Protein AF-A0A6I7WPW4-F1 (afdb_monomer)

Secondary structure (DSSP, 8-state):
-B-HHHHHHHHHH-SEEEEEEBTTB--SEEEPP-TTPPTT-EEEEEE--SS-EEEE-SS-EEEEPTT-EEEEEEETTEEEEE-

pLDDT: mean 96.07, std 3.87, range [68.38, 98.56]

Foldseek 3Di:
DADQVNQVVCVVPDQEEEAEAAVVRHDQEHEHHLPPDDAFGKYKYAYQYPDWHWYHFPVDIDIADHRDMWMWGQHPSTIDTDD

Nearest PDB structures (foldseek):
  4dny-assembly1_A  TM=9.137E-01  e=3.142E-07  Escherichia coli O157:H7
  6o38-assembly5_E  TM=8.789E-01  e=3.104E-04  Acinetobacter nosocomialis M2
  6o38-assembly6_F  TM=8.138E-01  e=3.998E-04  Acinetobacter nosocomialis M2
  5yt7-assembly2_B  TM=4.638E-01  e=4.103E+00  Pseudomonas aeruginosa PAO1
  1hf2-assembly2_D  TM=3.359E-01  e=2.635E+00  Thermotoga maritima

Solvent-accessible surface area (backbone atoms only — not comparable to full-atom values): 4702 Å² total; per-residue (Å²): 104,41,48,30,70,57,50,40,61,47,49,80,74,36,76,83,40,70,47,73,30,30,77,97,50,68,45,53,38,37,34,52,48,60,83,89,55,58,79,73,41,46,42,34,44,35,29,65,20,90,69,70,33,32,41,30,42,82,88,52,72,48,74,56,54,71,79,37,70,49,41,33,35,28,54,93,87,38,60,39,80,57,133

Mean predicted aligned error: 2.2 Å

Radius of gyration: 11.69 Å; Cα contacts (8 Å, |Δi|>4): 181; chains: 1; bounding box: 29×19×30 Å

Sequence (83 aa):
DMTEEFVKSQLDVIKDLTIAVENGHWARYIDLPIEGTQEGRVLKVARYSTWVTEVRTGESSVRINRGEMATFAFTNGVWKLQK

Structure (mmCIF, N/CA/C/O backbone):
data_AF-A0A6I7WPW4-F1
#
_entry.id   AF-A0A6I7WPW4-F1
#
loop_
_atom_site.group_PDB
_atom_site.id
_atom_site.type_symbol
_atom_site.label_atom_id
_atom_site.label_alt_id
_atom_site.label_comp_id
_atom_site.label_asym_id
_atom_site.label_entity_id
_atom_site.label_seq_id
_atom_site.pdbx_PDB_ins_code
_atom_site.Cartn_x
_atom_site.Cartn_y
_atom_site.Cartn_z
_atom_site.occupancy
_atom_site.B_iso_or_equiv
_atom_site.auth_seq_id
_atom_site.auth_comp_id
_atom_site.auth_asym_id
_atom_site.auth_atom_id
_atom_site.pdbx_PDB_model_num
ATOM 1 N N . ASP A 1 1 ? 4.225 9.634 -8.216 1.00 88.12 1 ASP A N 1
ATOM 2 C CA . ASP A 1 1 ? 3.625 9.103 -6.979 1.00 88.12 1 ASP A CA 1
ATOM 3 C C . ASP A 1 1 ? 2.249 8.556 -7.270 1.00 88.12 1 ASP A C 1
ATOM 5 O O . ASP A 1 1 ? 1.680 8.898 -8.302 1.00 88.12 1 ASP A O 1
ATOM 9 N N . MET A 1 2 ? 1.770 7.664 -6.413 1.00 96.88 2 MET A N 1
ATOM 10 C CA . MET A 1 2 ? 0.437 7.081 -6.473 1.00 96.88 2 MET A CA 1
ATOM 11 C C . MET A 1 2 ? -0.339 7.592 -5.259 1.00 96.88 2 MET A C 1
ATOM 13 O O . MET A 1 2 ? -0.003 7.226 -4.136 1.00 96.88 2 MET A O 1
ATOM 17 N N . THR A 1 3 ? -1.303 8.481 -5.492 1.00 97.62 3 THR A N 1
ATOM 18 C CA . THR A 1 3 ? -1.962 9.255 -4.428 1.00 97.62 3 THR A CA 1
ATOM 19 C C . THR A 1 3 ? -3.027 8.445 -3.690 1.00 97.62 3 THR A C 1
ATOM 21 O O . THR A 1 3 ? -3.514 7.435 -4.212 1.00 97.62 3 THR A O 1
ATOM 24 N N . GLU A 1 4 ? -3.438 8.923 -2.511 1.00 97.44 4 GLU A N 1
ATOM 25 C CA . GLU A 1 4 ? -4.503 8.305 -1.713 1.00 97.44 4 GLU A CA 1
ATOM 26 C C . GLU A 1 4 ? -5.806 8.173 -2.505 1.00 97.44 4 GLU A C 1
ATOM 28 O O . GLU A 1 4 ? -6.426 7.111 -2.488 1.00 97.44 4 GLU A O 1
ATOM 33 N N . GLU A 1 5 ? -6.200 9.203 -3.259 1.00 97.19 5 GLU A N 1
ATOM 34 C CA . GLU A 1 5 ? -7.436 9.199 -4.049 1.00 97.19 5 GLU A CA 1
ATOM 35 C C . GLU A 1 5 ? -7.393 8.131 -5.141 1.00 97.19 5 GLU A C 1
ATOM 37 O O . GLU A 1 5 ? -8.375 7.419 -5.368 1.00 97.19 5 GLU A O 1
ATOM 42 N N . PHE A 1 6 ? -6.239 7.979 -5.799 1.00 97.06 6 PHE A N 1
ATOM 43 C CA . PHE A 1 6 ? -6.065 6.937 -6.798 1.00 97.06 6 PHE A CA 1
ATOM 44 C C . PHE A 1 6 ? -6.150 5.555 -6.152 1.00 97.06 6 PHE A C 1
ATOM 46 O O . PHE A 1 6 ? -6.955 4.735 -6.592 1.00 97.06 6 PHE A O 1
ATOM 53 N N . VAL A 1 7 ? -5.383 5.293 -5.089 1.00 97.44 7 VAL A N 1
ATOM 54 C CA . VAL A 1 7 ? -5.399 3.989 -4.404 1.00 97.44 7 VAL A CA 1
ATOM 55 C C . VAL A 1 7 ? -6.796 3.670 -3.870 1.00 97.44 7 VAL A C 1
ATOM 57 O O . VAL A 1 7 ? -7.267 2.541 -4.026 1.00 97.44 7 VAL A O 1
ATOM 60 N N . LYS A 1 8 ? -7.498 4.666 -3.320 1.00 97.12 8 LYS A N 1
ATOM 61 C CA . LYS A 1 8 ? -8.883 4.542 -2.861 1.00 97.12 8 LYS A CA 1
ATOM 62 C C . LYS A 1 8 ? -9.812 4.116 -3.988 1.00 97.12 8 LYS A C 1
ATOM 64 O O . LYS A 1 8 ? -10.518 3.124 -3.836 1.00 97.12 8 LYS A O 1
ATOM 69 N N . SER A 1 9 ? -9.744 4.795 -5.135 1.00 96.56 9 SER A N 1
ATOM 70 C CA . SER A 1 9 ? -10.581 4.461 -6.294 1.00 96.56 9 SER A CA 1
ATOM 71 C C . SER A 1 9 ? -10.404 3.009 -6.745 1.00 96.56 9 SER A C 1
ATOM 73 O O . SER A 1 9 ? -11.367 2.377 -7.166 1.00 96.56 9 SER A O 1
ATOM 75 N N . GLN A 1 10 ? -9.188 2.461 -6.620 1.00 96.69 10 GLN A N 1
ATOM 76 C CA . GLN A 1 10 ? -8.906 1.066 -6.949 1.00 96.69 10 GLN A CA 1
ATOM 77 C C . GLN A 1 10 ? -9.432 0.114 -5.874 1.00 96.69 10 GLN A C 1
ATOM 79 O O . GLN A 1 10 ? -10.003 -0.921 -6.205 1.00 96.69 10 GLN A O 1
ATOM 84 N N . LEU A 1 11 ? -9.275 0.450 -4.591 1.00 95.44 11 LEU A N 1
ATOM 85 C CA . LEU A 1 11 ? -9.810 -0.351 -3.490 1.00 95.44 11 LEU A CA 1
ATOM 86 C C . LEU A 1 11 ? -11.342 -0.426 -3.537 1.00 95.44 11 LEU A C 1
ATOM 88 O O . LEU A 1 11 ? -11.901 -1.497 -3.306 1.00 95.44 11 LEU A O 1
ATOM 92 N N . ASP A 1 12 ? -12.036 0.651 -3.886 1.00 94.19 12 ASP A N 1
ATOM 93 C CA . ASP A 1 12 ? -13.504 0.664 -3.922 1.00 94.19 12 ASP A CA 1
ATOM 94 C C . ASP A 1 12 ? -14.084 -0.349 -4.929 1.00 94.19 12 ASP A C 1
ATOM 96 O O . ASP A 1 12 ? -15.200 -0.836 -4.746 1.00 94.19 12 ASP A O 1
ATOM 100 N N . VAL A 1 13 ? -13.306 -0.734 -5.946 1.00 95.50 13 VAL A N 1
ATOM 101 C CA . VAL A 1 13 ? -13.719 -1.687 -6.990 1.00 95.50 13 VAL A CA 1
ATOM 102 C C . VAL A 1 13 ? -13.012 -3.045 -6.910 1.00 95.50 13 VAL A C 1
ATOM 104 O O . VAL A 1 13 ? -13.607 -4.065 -7.254 1.00 95.50 13 VAL A O 1
ATOM 107 N N . ILE A 1 14 ? -11.765 -3.100 -6.432 1.00 95.19 14 ILE A N 1
ATOM 108 C CA . ILE A 1 14 ? -10.962 -4.327 -6.343 1.00 95.19 14 ILE A CA 1
ATOM 109 C C . ILE A 1 14 ? -10.844 -4.744 -4.882 1.00 95.19 14 ILE A C 1
ATOM 111 O O . ILE A 1 14 ? -10.140 -4.110 -4.099 1.00 95.19 14 ILE A O 1
ATOM 115 N N . LYS A 1 15 ? -11.494 -5.855 -4.520 1.00 88.19 15 LYS A N 1
ATOM 116 C CA . LYS A 1 15 ? -11.479 -6.406 -3.155 1.00 88.19 15 LYS A CA 1
ATOM 117 C C . LYS A 1 15 ? -10.070 -6.799 -2.689 1.00 88.19 15 LYS A C 1
ATOM 119 O O . LYS A 1 15 ? -9.665 -6.393 -1.603 1.00 88.19 15 LYS A O 1
ATOM 124 N N . ASP A 1 16 ? -9.332 -7.517 -3.538 1.00 89.81 16 ASP A N 1
ATOM 125 C CA . ASP A 1 16 ? -7.995 -8.059 -3.259 1.00 89.81 16 ASP A CA 1
ATOM 126 C C . ASP A 1 16 ? -6.926 -7.351 -4.111 1.00 89.81 16 ASP A C 1
ATOM 128 O O . ASP A 1 16 ? -6.358 -7.915 -5.048 1.00 89.81 16 ASP A O 1
ATOM 132 N N . LEU A 1 17 ? -6.678 -6.072 -3.819 1.00 96.50 17 LEU A N 1
ATOM 133 C CA . LEU A 1 17 ? -5.778 -5.240 -4.617 1.00 96.50 17 LEU A CA 1
ATOM 134 C C . LEU A 1 17 ? -4.306 -5.604 -4.375 1.00 96.50 17 LEU A C 1
ATOM 136 O O . LEU A 1 17 ? -3.809 -5.552 -3.248 1.00 96.50 17 LEU A O 1
ATOM 140 N N . THR A 1 18 ? -3.595 -5.912 -5.460 1.00 97.81 18 THR A N 1
ATOM 141 C CA . THR A 1 18 ? -2.132 -6.024 -5.484 1.00 97.81 18 THR A CA 1
ATOM 142 C C . THR A 1 18 ? -1.563 -4.997 -6.452 1.00 97.81 18 THR A C 1
ATOM 144 O O . THR A 1 18 ? -1.892 -5.009 -7.635 1.00 97.81 18 THR A O 1
ATOM 147 N N . ILE A 1 19 ? -0.694 -4.122 -5.955 1.00 98.00 19 ILE A N 1
ATOM 148 C CA . ILE A 1 19 ? 0.055 -3.159 -6.759 1.00 98.00 19 ILE A CA 1
ATOM 149 C C . ILE A 1 19 ? 1.425 -3.767 -7.054 1.00 98.00 19 ILE A C 1
ATOM 151 O O . ILE A 1 19 ? 2.226 -3.982 -6.142 1.00 98.00 19 ILE A O 1
ATOM 155 N N . ALA A 1 20 ? 1.694 -4.038 -8.329 1.00 97.88 20 ALA A N 1
ATOM 156 C CA . ALA A 1 20 ? 3.020 -4.411 -8.802 1.00 97.88 20 ALA A CA 1
ATOM 157 C C . ALA A 1 20 ? 3.792 -3.148 -9.200 1.00 97.88 20 ALA A C 1
ATOM 159 O O . ALA A 1 20 ? 3.306 -2.332 -9.983 1.00 97.88 20 ALA A O 1
ATOM 160 N N . VAL A 1 21 ? 4.990 -2.979 -8.645 1.00 98.25 21 VAL A N 1
ATOM 161 C CA . VAL A 1 21 ? 5.866 -1.843 -8.931 1.00 98.25 21 VAL A CA 1
ATOM 162 C C . VAL A 1 21 ? 7.061 -2.325 -9.737 1.00 98.25 21 VAL A C 1
ATOM 164 O O . VAL A 1 21 ? 7.920 -3.046 -9.225 1.00 98.25 21 VAL A O 1
ATOM 167 N N . GLU A 1 22 ? 7.142 -1.905 -10.995 1.00 98.00 22 GLU A N 1
ATOM 168 C CA . GLU A 1 22 ? 8.065 -2.456 -11.990 1.00 98.00 22 GLU A CA 1
ATOM 169 C C . GLU A 1 22 ? 8.843 -1.354 -12.715 1.00 98.00 22 GLU A C 1
ATOM 171 O O . GLU A 1 22 ? 8.547 -0.164 -12.606 1.00 98.00 22 GLU A O 1
ATOM 176 N N . ASN A 1 23 ? 9.877 -1.727 -13.470 1.00 97.31 23 ASN A N 1
ATOM 177 C CA . ASN A 1 23 ? 10.568 -0.759 -14.322 1.00 97.31 23 ASN A CA 1
ATOM 178 C C . ASN A 1 23 ? 9.617 -0.280 -15.430 1.00 97.31 23 ASN A C 1
ATOM 180 O O . ASN A 1 23 ? 8.981 -1.095 -16.085 1.00 97.31 23 ASN A O 1
ATOM 184 N N . GLY A 1 24 ? 9.507 1.035 -15.629 1.00 95.88 24 GLY A N 1
ATOM 185 C CA . GLY A 1 24 ? 8.522 1.631 -16.548 1.00 95.88 24 GLY A CA 1
ATOM 186 C C . GLY A 1 24 ? 7.121 1.811 -15.943 1.00 95.88 24 GLY A C 1
ATOM 187 O O . GLY A 1 24 ? 6.379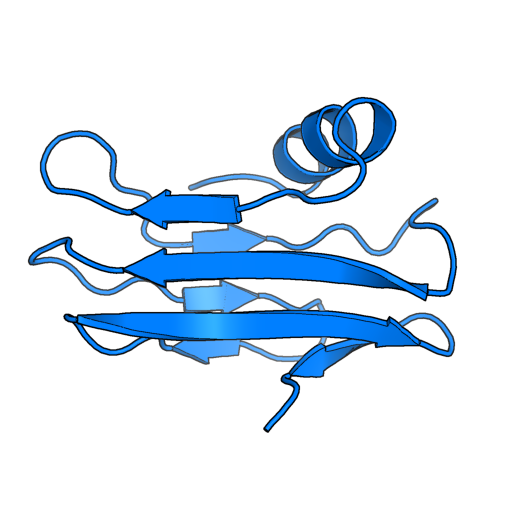 2.673 -16.399 1.00 95.88 24 GLY A O 1
ATOM 188 N N . HIS A 1 25 ? 6.809 1.099 -14.855 1.00 95.81 25 HIS A N 1
ATOM 189 C CA . HIS A 1 25 ? 5.570 1.217 -14.078 1.00 95.81 25 HIS A CA 1
ATOM 190 C C . HIS A 1 25 ? 5.909 1.436 -12.598 1.00 95.81 25 HIS A C 1
ATOM 192 O O . HIS A 1 25 ? 5.665 0.592 -11.734 1.00 95.81 25 HIS A O 1
ATOM 198 N N . TRP A 1 26 ? 6.554 2.573 -12.324 1.00 97.50 26 TRP A N 1
ATOM 199 C CA . TRP A 1 26 ? 7.133 2.886 -11.022 1.00 97.50 26 TRP A CA 1
ATOM 200 C C . TRP A 1 26 ? 6.537 4.152 -10.410 1.00 97.50 26 TRP A C 1
ATOM 202 O O . TRP A 1 26 ? 6.378 5.175 -11.075 1.00 97.50 26 TRP A O 1
ATOM 212 N N . ALA A 1 27 ? 6.301 4.093 -9.103 1.00 97.44 27 ALA A N 1
ATOM 213 C CA . ALA A 1 27 ? 6.055 5.252 -8.265 1.00 97.44 27 ALA A CA 1
ATOM 214 C C . ALA A 1 27 ? 7.024 5.227 -7.078 1.00 97.44 27 ALA A C 1
ATOM 216 O O . ALA A 1 27 ? 7.263 4.173 -6.478 1.00 97.44 27 ALA A O 1
ATOM 217 N N . ARG A 1 28 ? 7.573 6.396 -6.729 1.00 97.56 28 ARG A N 1
ATOM 218 C CA . ARG A 1 28 ? 8.424 6.551 -5.543 1.00 97.56 28 ARG A CA 1
ATOM 219 C C . ARG A 1 28 ? 7.618 6.356 -4.267 1.00 97.56 28 ARG A C 1
ATOM 221 O O . ARG A 1 28 ? 8.064 5.640 -3.374 1.00 97.56 28 ARG A O 1
ATOM 228 N N . TYR A 1 29 ? 6.449 6.987 -4.216 1.00 98.25 29 TYR A N 1
ATOM 229 C CA . TYR A 1 29 ? 5.528 6.916 -3.093 1.00 98.25 29 TYR A CA 1
ATOM 230 C C . TYR A 1 29 ? 4.197 6.299 -3.513 1.00 98.25 29 TYR A C 1
ATOM 232 O O . TYR A 1 29 ? 3.697 6.587 -4.605 1.00 98.25 29 TYR A O 1
ATOM 240 N N . ILE A 1 30 ? 3.661 5.447 -2.642 1.00 98.56 30 ILE A N 1
ATOM 241 C CA . ILE A 1 30 ? 2.283 4.957 -2.685 1.00 98.56 30 ILE A CA 1
ATOM 242 C C . ILE A 1 30 ? 1.626 5.413 -1.388 1.00 98.56 30 ILE A C 1
ATOM 244 O O . ILE A 1 30 ? 2.000 4.930 -0.319 1.00 98.56 30 ILE A O 1
ATOM 248 N N . ASP A 1 31 ? 0.688 6.343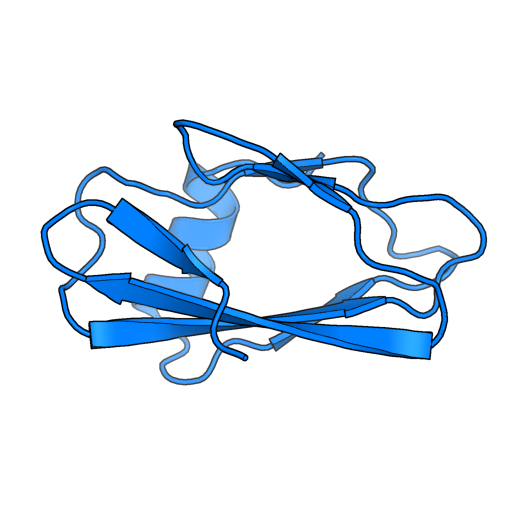 -1.480 1.00 98.38 31 ASP A N 1
ATOM 249 C CA . ASP A 1 31 ? -0.003 6.904 -0.325 1.00 98.38 31 ASP A CA 1
ATOM 250 C C . ASP A 1 31 ? -1.296 6.103 -0.086 1.00 98.38 31 ASP A C 1
ATOM 252 O O . ASP A 1 31 ? -2.157 6.011 -0.963 1.00 98.38 31 ASP A O 1
ATOM 256 N N . LEU A 1 32 ? -1.401 5.429 1.064 1.00 98.12 32 LEU A N 1
ATOM 257 C CA . LEU A 1 32 ? -2.565 4.602 1.382 1.00 98.12 32 LEU A CA 1
ATOM 258 C C . LEU A 1 32 ? -3.690 5.453 1.980 1.00 98.12 32 LEU A C 1
ATOM 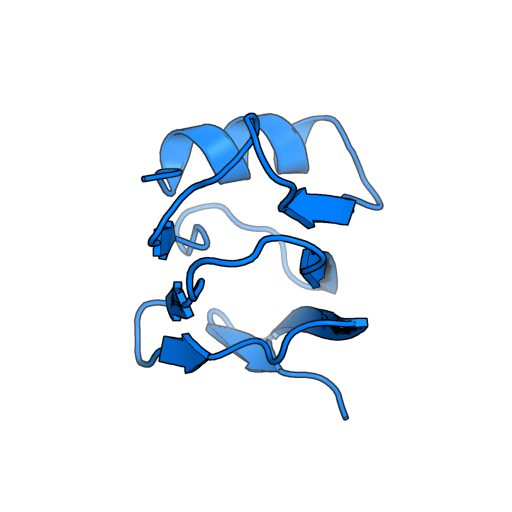260 O O . LEU A 1 32 ? -3.448 6.157 2.959 1.00 98.12 32 LEU A O 1
ATOM 264 N N . PRO A 1 33 ? -4.930 5.336 1.474 1.00 97.69 33 PRO A N 1
ATOM 265 C CA . PRO A 1 33 ? -6.027 6.190 1.902 1.00 97.69 33 PRO A CA 1
ATOM 266 C C . PRO A 1 33 ? -6.482 5.839 3.313 1.00 97.69 33 PRO A C 1
ATOM 268 O O . PRO A 1 33 ? -6.715 4.666 3.620 1.00 97.69 33 PRO A O 1
ATOM 271 N N . ILE A 1 34 ? -6.686 6.846 4.154 1.00 96.81 34 ILE A N 1
ATOM 272 C CA . ILE A 1 34 ? -7.308 6.660 5.473 1.00 96.81 34 ILE A CA 1
ATOM 273 C C . ILE A 1 34 ? -8.806 6.949 5.387 1.00 96.81 34 ILE A C 1
ATOM 275 O O . ILE A 1 34 ? -9.634 6.123 5.778 1.00 96.81 34 ILE A O 1
ATOM 279 N N . GLU A 1 35 ? -9.172 8.108 4.840 1.00 95.38 35 GLU A N 1
ATOM 280 C CA . GLU A 1 35 ? -10.560 8.552 4.835 1.00 95.38 35 GLU A CA 1
ATOM 281 C C . GLU A 1 35 ? -11.459 7.651 3.977 1.00 95.38 35 GLU A C 1
ATOM 283 O O . GLU A 1 35 ? -11.212 7.358 2.801 1.00 95.38 35 GLU A O 1
ATOM 288 N N . GLY A 1 36 ? -12.540 7.175 4.597 1.00 93.50 36 GLY A N 1
ATOM 289 C CA . GLY A 1 36 ? -13.518 6.288 3.975 1.00 93.50 36 GLY A CA 1
ATOM 290 C C . GLY A 1 36 ? -12.973 4.909 3.588 1.00 93.50 36 GLY A C 1
ATOM 291 O O . GLY A 1 36 ? -13.632 4.218 2.812 1.00 93.50 36 GLY A O 1
ATOM 292 N N . THR A 1 37 ? -11.776 4.522 4.034 1.00 95.62 37 THR A N 1
ATOM 293 C CA . THR A 1 37 ? -11.290 3.148 3.877 1.00 95.62 37 THR A CA 1
ATOM 294 C C . THR A 1 37 ? -12.053 2.249 4.840 1.00 95.62 37 THR A C 1
ATOM 296 O O . THR A 1 37 ? -12.172 2.536 6.028 1.00 95.62 37 THR A O 1
ATOM 299 N N . GLN A 1 38 ? -12.615 1.160 4.320 1.00 94.44 38 GLN A N 1
ATOM 300 C CA . GLN A 1 38 ? -13.381 0.225 5.134 1.00 94.44 38 GLN A CA 1
ATOM 301 C C . GLN A 1 38 ? -12.458 -0.600 6.048 1.00 94.44 38 GLN A C 1
ATOM 303 O O . GLN A 1 38 ? -11.358 -0.997 5.662 1.00 94.44 38 GLN A O 1
ATOM 308 N N . GLU A 1 39 ? -12.925 -0.906 7.255 1.00 95.69 39 GLU A N 1
ATOM 309 C CA . GLU A 1 39 ? -12.242 -1.832 8.161 1.00 95.69 39 GLU A CA 1
ATOM 310 C C . GLU A 1 39 ? -12.070 -3.223 7.533 1.00 95.69 39 GLU A C 1
ATOM 312 O O . GLU A 1 39 ? -12.962 -3.740 6.854 1.00 95.69 39 GLU A O 1
ATOM 317 N N . GLY A 1 40 ? -10.906 -3.834 7.759 1.00 94.31 40 GLY A N 1
ATOM 318 C CA . GLY A 1 40 ? -10.562 -5.155 7.232 1.00 94.31 40 GLY A CA 1
ATOM 319 C C . GLY A 1 40 ? -10.097 -5.163 5.773 1.00 94.31 40 GLY A C 1
ATOM 320 O O . GLY A 1 40 ? -9.852 -6.238 5.224 1.00 94.31 40 GLY A O 1
ATOM 321 N N . ARG A 1 41 ? -9.949 -3.999 5.124 1.00 95.50 41 ARG A N 1
ATOM 322 C CA . ARG A 1 41 ? -9.370 -3.929 3.775 1.00 95.50 41 ARG A CA 1
ATOM 323 C C . ARG A 1 41 ? -7.913 -4.363 3.784 1.00 95.50 41 ARG A C 1
ATOM 325 O O . ARG A 1 41 ? -7.154 -4.005 4.680 1.00 95.50 41 ARG A O 1
ATOM 332 N N . VAL A 1 42 ? -7.535 -5.108 2.750 1.00 95.75 42 VAL A N 1
ATOM 333 C CA . VAL A 1 42 ? -6.178 -5.610 2.547 1.00 95.75 42 VAL A CA 1
ATOM 334 C C . VAL A 1 42 ? -5.641 -5.090 1.221 1.00 95.75 42 VAL A C 1
ATOM 336 O O . VAL A 1 42 ? -6.352 -5.072 0.217 1.00 95.75 42 VAL A O 1
ATOM 339 N N . LEU A 1 43 ? -4.379 -4.675 1.227 1.00 97.31 43 LEU A N 1
ATOM 340 C CA . LEU A 1 43 ? -3.646 -4.225 0.052 1.00 97.31 43 LEU A CA 1
ATOM 341 C C . LEU A 1 43 ? -2.256 -4.850 0.053 1.00 97.31 43 LEU A C 1
ATOM 343 O O . LEU A 1 43 ? -1.582 -4.892 1.082 1.00 97.31 43 LEU A O 1
ATOM 347 N N . LYS A 1 44 ? -1.813 -5.327 -1.108 1.00 98.31 44 LYS A N 1
ATOM 348 C CA . LYS A 1 44 ? -0.469 -5.876 -1.293 1.00 98.31 44 LYS A CA 1
ATOM 349 C C . LYS A 1 44 ? 0.341 -4.975 -2.209 1.00 98.31 44 LYS A C 1
ATOM 351 O O . LYS A 1 44 ? -0.172 -4.497 -3.217 1.00 98.31 44 LYS A O 1
ATOM 356 N N . VAL A 1 45 ? 1.613 -4.779 -1.888 1.00 98.25 45 VAL A N 1
ATOM 357 C CA . VAL A 1 45 ? 2.569 -4.076 -2.750 1.00 98.25 45 VAL A CA 1
ATOM 358 C C . VAL A 1 45 ? 3.742 -4.999 -3.010 1.00 98.25 45 VAL A C 1
ATOM 360 O O . VAL A 1 45 ? 4.492 -5.307 -2.086 1.00 98.25 45 VAL A O 1
ATOM 363 N N . ALA A 1 46 ? 3.898 -5.433 -4.257 1.00 98.12 46 ALA A N 1
ATOM 364 C CA . ALA A 1 46 ? 5.030 -6.229 -4.717 1.00 98.12 46 ALA A CA 1
ATOM 365 C C . ALA A 1 46 ? 5.982 -5.334 -5.511 1.00 98.12 46 ALA A C 1
ATOM 367 O O . ALA A 1 46 ? 5.562 -4.658 -6.451 1.00 98.12 46 ALA A O 1
ATOM 368 N N . ARG A 1 47 ? 7.265 -5.308 -5.145 1.00 98.12 47 ARG A N 1
ATOM 369 C CA . ARG A 1 47 ? 8.243 -4.426 -5.791 1.00 98.12 47 ARG A CA 1
ATOM 370 C C . ARG A 1 47 ? 9.285 -5.220 -6.567 1.00 98.12 47 ARG A C 1
ATOM 372 O O . ARG A 1 47 ? 10.126 -5.893 -5.981 1.00 98.12 47 ARG A O 1
ATOM 379 N N . TYR A 1 48 ? 9.338 -5.007 -7.876 1.00 98.25 48 TYR A N 1
ATOM 380 C CA . TYR A 1 48 ? 10.357 -5.552 -8.782 1.00 98.25 48 TYR A CA 1
ATOM 381 C C . TYR A 1 48 ? 11.246 -4.471 -9.419 1.00 98.25 48 TYR A C 1
ATOM 383 O O . TYR A 1 48 ? 12.299 -4.784 -9.988 1.00 98.25 48 TYR A O 1
ATOM 391 N N . SER A 1 49 ? 10.864 -3.198 -9.280 1.00 98.12 49 SER A N 1
ATOM 392 C CA . SER A 1 49 ? 11.577 -2.037 -9.815 1.00 98.12 49 SER A CA 1
ATOM 393 C C . SER A 1 49 ? 13.008 -1.887 -9.284 1.00 98.12 49 SER A C 1
ATOM 395 O O . SER A 1 49 ? 13.324 -2.178 -8.124 1.00 98.12 49 SER A O 1
ATOM 397 N N . THR A 1 50 ? 13.882 -1.328 -10.121 1.00 98.12 50 THR A N 1
ATOM 398 C CA . THR A 1 50 ? 15.247 -0.941 -9.739 1.00 98.12 50 THR A CA 1
ATOM 399 C C . THR A 1 50 ? 15.224 0.170 -8.686 1.00 98.12 50 THR A C 1
ATOM 401 O O . THR A 1 50 ? 15.941 0.090 -7.688 1.00 98.12 50 THR A O 1
ATOM 404 N N . TRP A 1 51 ? 14.355 1.171 -8.852 1.00 97.38 51 TRP A N 1
ATOM 405 C CA . TRP A 1 51 ? 14.223 2.292 -7.916 1.00 97.38 51 TRP A CA 1
ATOM 406 C C . TRP A 1 51 ? 13.338 1.954 -6.721 1.00 97.38 51 TRP A C 1
ATOM 408 O O . TRP A 1 51 ? 12.402 1.160 -6.825 1.00 97.38 51 TRP A O 1
ATOM 418 N N . VAL A 1 52 ? 13.674 2.550 -5.579 1.00 97.00 52 VAL A N 1
ATOM 419 C CA . VAL A 1 52 ? 13.003 2.342 -4.289 1.00 97.00 52 VAL A CA 1
ATOM 420 C C . VAL A 1 52 ? 11.557 2.817 -4.347 1.00 97.00 52 VAL A C 1
ATOM 422 O O . VAL A 1 52 ? 11.267 3.824 -4.989 1.00 97.00 52 VAL A O 1
ATOM 425 N N . THR A 1 53 ? 10.688 2.115 -3.626 1.00 98.25 53 THR A N 1
ATOM 426 C CA . THR A 1 53 ? 9.318 2.547 -3.356 1.00 98.25 53 THR A CA 1
ATOM 427 C C . THR A 1 53 ? 9.055 2.499 -1.860 1.00 98.25 53 THR A C 1
ATOM 429 O O . THR A 1 53 ? 9.447 1.542 -1.182 1.00 98.25 53 THR A O 1
ATOM 432 N N . GLU A 1 54 ? 8.403 3.543 -1.364 1.00 98.06 54 GLU A N 1
ATOM 433 C CA . GLU A 1 54 ? 7.931 3.659 0.009 1.00 98.06 54 GLU A CA 1
ATOM 434 C C . GLU A 1 54 ? 6.406 3.751 0.014 1.00 98.06 54 GLU A C 1
ATOM 436 O O . GLU A 1 54 ? 5.814 4.547 -0.715 1.00 98.06 54 GLU A O 1
ATOM 441 N N . VAL A 1 55 ? 5.774 2.926 0.840 1.00 98.38 55 VAL A N 1
ATOM 442 C CA . VAL A 1 55 ? 4.329 2.939 1.05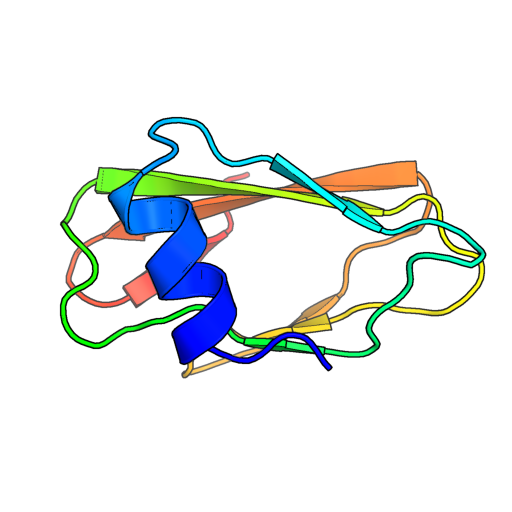9 1.00 98.38 55 VAL A CA 1
ATOM 443 C C . VAL A 1 55 ? 4.058 3.790 2.290 1.00 98.38 55 VAL A C 1
ATOM 445 O O . VAL A 1 55 ? 4.533 3.447 3.372 1.00 98.38 55 VAL A O 1
ATOM 448 N N . ARG A 1 56 ? 3.340 4.904 2.143 1.00 98.31 56 ARG A N 1
ATOM 449 C CA . ARG A 1 56 ? 2.980 5.789 3.254 1.00 98.31 56 ARG A CA 1
ATOM 450 C C . ARG A 1 56 ? 1.636 5.375 3.834 1.00 98.31 56 ARG A C 1
ATOM 452 O O . ARG A 1 56 ? 0.659 5.231 3.110 1.00 98.31 56 ARG A O 1
ATOM 459 N N . THR A 1 57 ? 1.592 5.190 5.145 1.00 96.44 57 THR A N 1
ATOM 460 C CA . THR A 1 57 ? 0.423 4.701 5.893 1.00 96.44 57 THR A CA 1
ATOM 461 C C . THR A 1 57 ? -0.281 5.828 6.659 1.00 96.44 57 THR A C 1
ATOM 463 O O . THR A 1 57 ? -0.914 5.568 7.680 1.00 96.44 57 THR A O 1
ATOM 466 N N . GLY A 1 58 ? -0.078 7.081 6.237 1.00 90.44 58 GLY A N 1
ATOM 467 C CA . GLY A 1 58 ? -0.434 8.309 6.960 1.00 90.44 58 GLY A CA 1
ATOM 468 C C . GLY A 1 58 ? 0.506 8.637 8.124 1.00 90.44 58 GLY A C 1
ATOM 469 O O . GLY A 1 58 ? 1.090 9.714 8.155 1.00 90.44 58 GLY A O 1
ATOM 470 N N . GLU A 1 59 ? 0.716 7.699 9.050 1.00 85.50 59 GLU A N 1
ATOM 471 C CA . GLU A 1 59 ? 1.566 7.915 10.239 1.00 85.50 59 GLU A CA 1
ATOM 472 C C . GLU A 1 59 ? 3.047 7.566 10.018 1.00 85.50 59 GLU A C 1
ATOM 474 O O . GLU A 1 59 ? 3.924 8.027 10.748 1.00 85.50 59 GLU A O 1
ATOM 479 N N . SER A 1 60 ? 3.344 6.720 9.030 1.00 93.19 60 SER A N 1
ATOM 480 C CA . SER A 1 60 ? 4.691 6.204 8.779 1.00 93.19 60 SER A CA 1
ATOM 481 C C . SER A 1 60 ? 4.907 5.884 7.301 1.00 93.19 60 SER A C 1
ATOM 483 O O . SER A 1 60 ? 3.982 5.982 6.491 1.00 93.19 60 SER A O 1
ATOM 485 N N . SER A 1 61 ? 6.125 5.479 6.941 1.00 95.75 61 SER A N 1
ATOM 486 C CA . SER A 1 61 ? 6.400 4.874 5.641 1.00 95.75 61 SER A CA 1
ATOM 487 C C . SER A 1 61 ? 7.096 3.523 5.783 1.00 95.75 61 SER A C 1
ATOM 489 O O . SER A 1 61 ? 7.949 3.316 6.647 1.00 95.75 61 SER A O 1
ATOM 491 N N . VAL A 1 62 ? 6.729 2.589 4.908 1.00 97.44 62 VAL A N 1
ATOM 492 C CA . VAL A 1 62 ? 7.343 1.267 4.801 1.00 97.44 62 VAL A CA 1
ATOM 493 C C . VAL A 1 62 ? 8.062 1.177 3.467 1.00 97.44 62 VAL A C 1
ATOM 495 O O . VAL A 1 62 ? 7.453 1.238 2.398 1.00 97.44 62 VAL A O 1
ATOM 498 N N . ARG A 1 63 ? 9.381 1.016 3.522 1.00 97.50 63 ARG A N 1
ATOM 499 C CA . ARG A 1 63 ? 10.203 0.772 2.339 1.00 97.50 63 ARG A CA 1
ATOM 500 C C . ARG A 1 63 ? 10.102 -0.691 1.931 1.00 97.50 63 ARG A C 1
ATOM 502 O O . ARG A 1 63 ? 10.358 -1.571 2.746 1.00 97.50 63 ARG A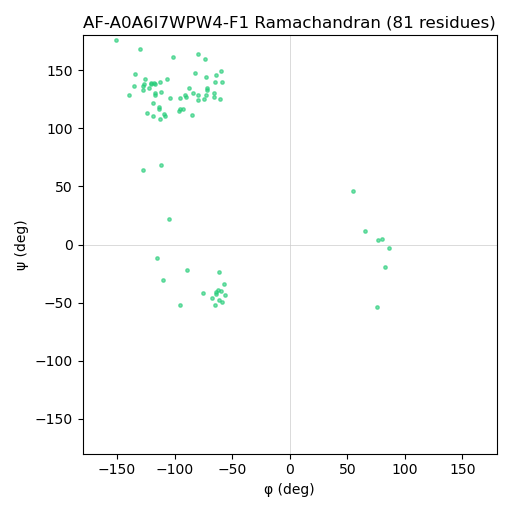 O 1
ATOM 509 N N . ILE A 1 64 ? 9.800 -0.941 0.660 1.00 96.69 64 ILE A N 1
ATOM 510 C CA . ILE A 1 64 ? 9.733 -2.305 0.120 1.00 96.69 64 ILE A CA 1
ATOM 511 C C . ILE A 1 64 ? 11.074 -2.645 -0.538 1.00 96.69 64 ILE A C 1
ATOM 513 O O . ILE A 1 64 ? 11.560 -1.893 -1.398 1.00 96.69 64 ILE A O 1
ATOM 517 N N . ASN A 1 65 ? 11.706 -3.759 -0.157 1.00 96.19 65 ASN A N 1
ATOM 518 C CA . ASN A 1 65 ? 12.919 -4.204 -0.845 1.00 96.19 65 ASN A CA 1
ATOM 519 C C . ASN A 1 65 ? 12.579 -4.784 -2.222 1.00 96.19 65 ASN A C 1
ATOM 521 O O . ASN A 1 65 ? 11.443 -5.138 -2.525 1.00 96.19 65 ASN A O 1
ATOM 525 N N . ARG A 1 66 ? 13.576 -4.828 -3.106 1.00 97.56 66 ARG A N 1
ATOM 526 C CA . ARG A 1 66 ? 13.381 -5.368 -4.452 1.00 97.56 66 ARG A CA 1
ATOM 527 C C . ARG A 1 66 ? 13.223 -6.887 -4.361 1.00 97.56 66 ARG A C 1
ATOM 529 O O . ARG A 1 66 ? 14.048 -7.537 -3.734 1.00 97.56 66 ARG A O 1
ATOM 536 N N . GLY A 1 67 ? 12.213 -7.424 -5.035 1.00 97.81 67 GLY A N 1
ATOM 537 C CA . GLY A 1 67 ? 11.842 -8.839 -5.007 1.00 97.81 67 GLY A CA 1
ATOM 538 C C . GLY A 1 67 ? 10.897 -9.212 -3.863 1.00 97.81 67 GLY A C 1
ATOM 539 O O . GLY A 1 67 ? 10.469 -10.359 -3.800 1.00 97.81 67 GLY A O 1
ATOM 540 N N . GLU A 1 68 ? 10.553 -8.268 -2.984 1.00 97.12 68 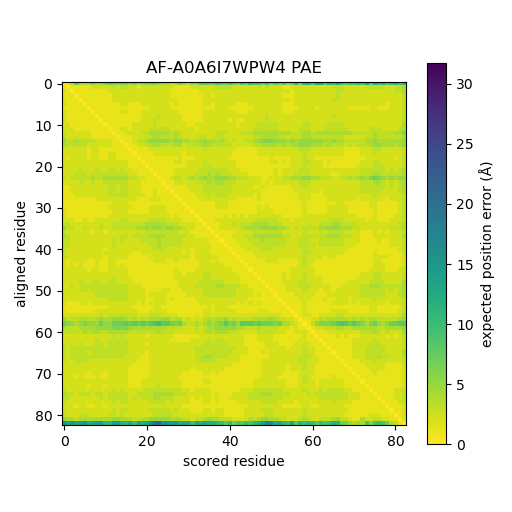GLU A N 1
ATOM 541 C CA . GLU A 1 68 ? 9.669 -8.510 -1.846 1.00 97.12 68 GLU A CA 1
ATOM 542 C C . GLU A 1 68 ? 8.249 -8.001 -2.097 1.00 97.12 68 GLU A C 1
ATOM 544 O O . GLU A 1 68 ? 7.989 -7.150 -2.957 1.00 97.12 68 GLU A O 1
ATOM 549 N N . MET A 1 69 ? 7.328 -8.524 -1.291 1.00 97.62 69 MET A N 1
ATOM 550 C CA . MET A 1 69 ? 5.949 -8.077 -1.213 1.00 97.62 69 MET A CA 1
ATOM 551 C C . MET A 1 69 ? 5.596 -7.769 0.238 1.00 97.62 69 MET A C 1
ATOM 553 O O . MET A 1 69 ? 5.843 -8.583 1.124 1.00 97.62 69 MET A O 1
ATOM 557 N N . ALA A 1 70 ? 4.969 -6.620 0.463 1.00 97.50 70 ALA A N 1
ATOM 558 C CA . ALA A 1 70 ? 4.372 -6.267 1.743 1.00 97.50 70 ALA A CA 1
ATOM 559 C C . ALA A 1 70 ? 2.850 -6.350 1.657 1.00 97.50 70 ALA A C 1
ATOM 561 O O . ALA A 1 70 ? 2.255 -5.970 0.647 1.00 97.50 70 ALA A O 1
ATOM 562 N N . THR A 1 71 ? 2.226 -6.819 2.735 1.00 98.19 71 THR A N 1
ATOM 563 C CA . THR A 1 71 ? 0.769 -6.832 2.889 1.00 98.19 71 THR A CA 1
ATOM 564 C C . THR A 1 71 ? 0.380 -5.845 3.977 1.00 98.19 71 THR A C 1
ATOM 566 O O . THR A 1 71 ? 0.944 -5.866 5.066 1.00 98.19 71 THR A O 1
ATOM 569 N N . PHE A 1 72 ? -0.593 -4.990 3.697 1.00 97.62 72 PHE A N 1
ATOM 570 C CA . PHE A 1 72 ? -1.132 -4.007 4.626 1.00 97.62 72 PHE A CA 1
ATOM 571 C C . PHE A 1 72 ? -2.597 -4.331 4.889 1.00 97.62 72 PHE A C 1
ATOM 573 O O . PHE A 1 72 ? -3.329 -4.658 3.955 1.00 97.62 72 PHE A O 1
ATOM 580 N N . ALA A 1 73 ? -3.024 -4.228 6.146 1.00 97.00 73 ALA A N 1
ATOM 581 C CA . ALA A 1 73 ? -4.427 -4.338 6.525 1.00 97.00 73 ALA A CA 1
ATOM 582 C C . ALA A 1 73 ? -4.879 -3.068 7.247 1.00 97.00 73 ALA A C 1
ATOM 584 O O . ALA A 1 73 ? -4.167 -2.569 8.124 1.00 97.00 73 ALA A O 1
ATOM 585 N N . PHE A 1 74 ? -6.049 -2.553 6.880 1.00 97.12 74 PHE A N 1
ATOM 586 C CA . PHE A 1 74 ? -6.666 -1.415 7.546 1.00 97.12 74 PHE A CA 1
ATOM 587 C C . PHE A 1 74 ? -7.451 -1.912 8.758 1.00 97.12 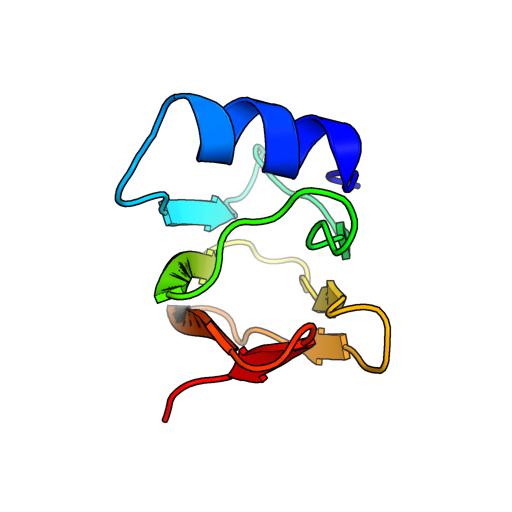74 PHE A C 1
ATOM 589 O O . PHE A 1 74 ? -8.422 -2.655 8.605 1.00 97.12 74 PHE A O 1
ATOM 596 N N . THR A 1 75 ? -6.971 -1.573 9.957 1.00 96.56 75 THR A N 1
ATOM 597 C CA . THR A 1 75 ? -7.569 -2.010 11.225 1.00 96.56 75 THR A CA 1
ATOM 598 C C . THR A 1 75 ? -7.563 -0.881 12.245 1.00 96.56 75 THR A C 1
ATOM 600 O O . THR A 1 75 ? -6.504 -0.322 12.538 1.00 96.56 75 THR A 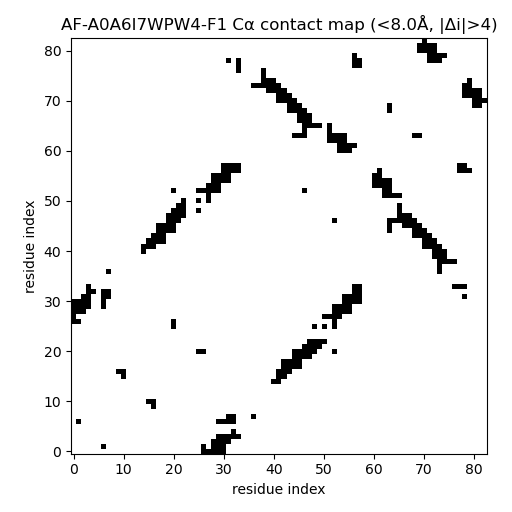O 1
ATOM 603 N N . ASN A 1 76 ? -8.719 -0.601 12.843 1.00 95.69 76 ASN A N 1
ATOM 604 C CA . ASN A 1 76 ? -8.912 0.470 13.824 1.00 95.69 76 ASN A CA 1
ATOM 605 C C . ASN A 1 76 ? -8.460 1.841 13.288 1.00 95.69 76 ASN A C 1
ATOM 607 O O . ASN A 1 76 ? -7.727 2.562 13.963 1.00 95.69 76 ASN A O 1
ATOM 611 N N . GLY A 1 77 ? -8.854 2.172 12.058 1.00 96.00 77 GLY A N 1
ATOM 612 C CA . GLY A 1 77 ? -8.581 3.463 11.426 1.00 96.00 77 GLY A CA 1
ATOM 613 C C . GLY A 1 77 ? -7.155 3.662 10.904 1.00 96.00 77 GLY A C 1
ATOM 614 O O . GLY A 1 77 ? -6.846 4.752 10.430 1.00 96.00 77 GLY A O 1
ATOM 615 N N . VAL A 1 78 ? -6.283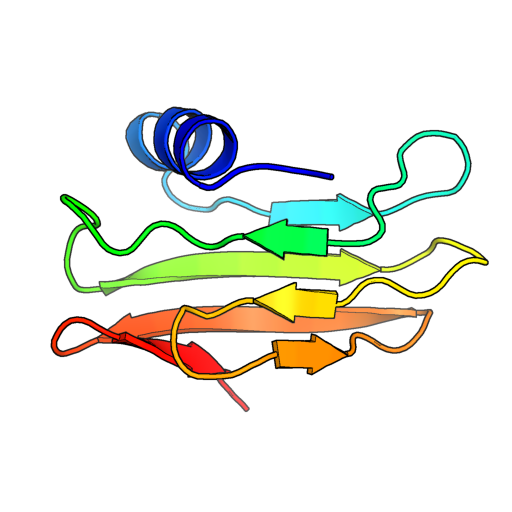 2.648 10.969 1.00 96.94 78 VAL A N 1
ATOM 616 C CA . VAL A 1 78 ? -4.883 2.760 10.526 1.00 96.94 78 VAL A CA 1
ATOM 617 C C . VAL A 1 78 ? -4.440 1.574 9.670 1.00 96.94 78 VAL A C 1
ATOM 619 O O . VAL A 1 78 ? -4.842 0.426 9.887 1.00 96.94 78 VAL A O 1
ATOM 622 N N . TRP A 1 79 ? -3.554 1.838 8.708 1.00 97.50 79 TRP A N 1
ATOM 623 C CA . TRP A 1 79 ? -2.895 0.797 7.921 1.00 97.50 79 TRP A CA 1
ATOM 624 C C . TRP A 1 79 ? -1.743 0.172 8.701 1.00 97.50 79 TRP A C 1
ATOM 626 O O . TRP A 1 79 ? -0.806 0.857 9.106 1.00 97.50 79 TRP A O 1
ATOM 636 N N . LYS A 1 80 ? -1.780 -1.152 8.863 1.00 96.19 80 LYS A N 1
ATOM 637 C CA . LYS A 1 80 ? -0.734 -1.919 9.547 1.00 96.19 80 LYS A CA 1
ATOM 638 C C . LYS A 1 80 ? -0.071 -2.895 8.595 1.00 96.19 80 LYS A C 1
ATOM 640 O O . LYS A 1 80 ? -0.755 -3.704 7.962 1.00 96.19 80 LYS A O 1
ATOM 645 N N . LEU A 1 81 ? 1.259 -2.857 8.554 1.00 96.31 81 LEU A N 1
ATOM 646 C CA . LEU A 1 81 ? 2.058 -3.891 7.905 1.00 96.31 81 LEU A CA 1
ATOM 647 C C . LEU A 1 81 ? 1.795 -5.237 8.591 1.00 96.31 81 LEU A C 1
ATOM 649 O O . LEU A 1 81 ? 1.944 -5.365 9.807 1.00 96.31 81 LEU A O 1
ATOM 653 N N . GLN A 1 82 ? 1.403 -6.227 7.801 1.00 94.88 82 GLN A N 1
ATOM 654 C CA . GLN A 1 82 ? 1.260 -7.610 8.229 1.00 94.88 82 GLN A CA 1
ATOM 655 C C . GLN A 1 82 ? 2.611 -8.314 8.061 1.00 94.88 82 GLN A C 1
ATOM 657 O O . GLN A 1 82 ? 3.280 -8.121 7.043 1.00 94.88 82 GLN A O 1
ATOM 662 N N . LYS A 1 83 ? 3.019 -9.078 9.078 1.00 68.38 83 LYS A N 1
ATOM 663 C CA . LYS A 1 83 ? 4.212 -9.934 9.029 1.00 68.38 83 LYS A CA 1
ATOM 664 C C . LYS A 1 83 ? 3.892 -11.279 8.396 1.00 68.38 83 LYS A C 1
ATOM 666 O O . LYS A 1 83 ? 2.752 -11.750 8.601 1.00 68.38 83 LYS A O 1
#